Protein AF-A0ABD3GZM0-F1 (afdb_monomer)

Nearest PDB structures (foldseek):
  3no3-assembly1_A  TM=6.038E-01  e=3.166E+00  Parabacteroides distasonis ATCC 8503
  1qwj-assembly2_D  TM=5.322E-01  e=4.708E+00  Mus musculus
  7z4m-assembly1_A  TM=3.652E-01  e=4.708E+00  Plasmodium falciparum 3D7

Foldseek 3Di:
DDDDDPDPPPPPDDVVQAPCVVVLQVQLADPVSDAAEDEDELVQLDPPGPVVVVLVCQVPPDPRVVNLSRYAYEYQDPSNQVSCVVPHPHYGDDDDPPDRPNDDDPPPPVVVVPD

Radius of gyration: 16.39 Å; Cα contacts (8 Å, |Δi|>4): 125; chains: 1; bounding box: 31×32×58 Å

Solvent-accessible surface area (backbone atoms only — not comparable to full-atom values): 7191 Å² total; per-residue (Å²): 141,81,85,78,78,83,73,81,80,77,71,78,81,50,73,88,73,39,84,66,49,68,60,51,52,60,71,27,30,45,101,86,69,50,65,45,76,49,78,37,32,57,91,45,40,49,88,93,26,64,54,54,54,56,58,45,50,26,67,74,34,89,94,37,45,76,54,56,70,21,40,38,38,37,12,40,38,71,62,12,36,58,42,37,62,75,78,43,89,48,59,46,72,60,75,54,92,93,61,85,52,81,63,89,72,67,87,78,42,66,73,70,81,72,118

Structure (mmCIF, N/CA/C/O backbone):
data_AF-A0ABD3GZM0-F1
#
_entry.id   AF-A0ABD3GZM0-F1
#
loop_
_atom_site.group_PDB
_atom_site.id
_atom_site.type_symbol
_atom_site.label_atom_id
_atom_site.label_alt_id
_atom_site.label_comp_id
_atom_site.label_asym_id
_atom_site.label_entity_id
_atom_site.label_seq_id
_atom_site.pdbx_PDB_ins_code
_atom_site.Cartn_x
_atom_site.Cartn_y
_atom_site.Cartn_z
_atom_site.occupancy
_atom_site.B_iso_or_equiv
_atom_site.auth_seq_id
_atom_site.auth_comp_id
_atom_site.auth_asym_id
_atom_site.auth_atom_id
_atom_site.pdbx_PDB_model_num
ATOM 1 N N . MET A 1 1 ? 0.926 -15.222 46.080 1.00 37.31 1 MET A N 1
ATOM 2 C CA . MET A 1 1 ? 1.208 -14.204 45.044 1.00 37.31 1 MET A CA 1
ATOM 3 C C . MET A 1 1 ? 1.684 -14.949 43.807 1.00 37.31 1 MET A C 1
ATOM 5 O O . MET A 1 1 ? 2.851 -15.292 43.727 1.00 37.31 1 MET A O 1
ATOM 9 N N . GLY A 1 2 ? 0.748 -15.351 42.945 1.00 33.06 2 GLY A N 1
ATOM 10 C CA . GLY A 1 2 ? 1.031 -16.132 41.738 1.00 33.06 2 GLY A CA 1
ATOM 11 C C . GLY A 1 2 ? 1.050 -15.212 40.524 1.00 33.06 2 GLY A C 1
ATOM 12 O O . GLY A 1 2 ? 0.127 -14.423 40.334 1.00 33.06 2 GLY A O 1
ATOM 13 N N . THR A 1 3 ? 2.121 -15.283 39.746 1.00 37.47 3 THR A N 1
ATOM 14 C CA . THR A 1 3 ? 2.324 -14.552 38.497 1.00 37.47 3 THR A CA 1
ATOM 15 C C . THR A 1 3 ? 1.309 -15.012 37.448 1.00 37.47 3 THR A C 1
ATOM 17 O O . THR A 1 3 ? 1.294 -16.172 37.043 1.00 37.47 3 THR A O 1
ATOM 20 N N . LYS A 1 4 ? 0.438 -14.100 36.997 1.00 41.44 4 LYS A N 1
ATOM 21 C CA . LYS A 1 4 ? -0.337 -14.300 35.766 1.00 41.44 4 LYS A CA 1
ATOM 22 C C . LYS A 1 4 ? 0.632 -14.207 34.592 1.00 41.44 4 LYS A C 1
ATOM 24 O O . LYS A 1 4 ? 1.247 -13.165 34.383 1.00 41.44 4 LYS A O 1
ATOM 29 N N . ALA A 1 5 ? 0.759 -15.297 33.845 1.00 37.62 5 ALA A N 1
ATOM 30 C CA . ALA A 1 5 ? 1.382 -15.288 32.533 1.00 37.62 5 ALA A CA 1
ATOM 31 C C . ALA A 1 5 ? 0.630 -14.293 31.632 1.00 37.62 5 ALA A C 1
ATOM 33 O O . ALA A 1 5 ? -0.591 -14.387 31.490 1.00 37.62 5 ALA A O 1
ATOM 34 N N . MET A 1 6 ? 1.350 -13.339 31.040 1.00 39.16 6 MET A N 1
ATOM 35 C CA . MET A 1 6 ? 0.850 -12.565 29.908 1.00 39.16 6 MET A CA 1
ATOM 36 C C . MET A 1 6 ? 0.811 -13.503 28.703 1.00 39.16 6 MET A C 1
ATOM 38 O O . MET A 1 6 ? 1.800 -13.673 27.995 1.00 39.16 6 MET A O 1
ATOM 42 N N . ALA A 1 7 ? -0.320 -14.179 28.515 1.00 38.38 7 ALA A N 1
ATOM 43 C CA . ALA A 1 7 ? -0.606 -14.841 27.257 1.00 38.38 7 ALA A CA 1
ATOM 44 C C . ALA A 1 7 ? -0.689 -13.751 26.180 1.00 38.38 7 ALA A C 1
ATOM 46 O O . ALA A 1 7 ? -1.528 -12.854 26.254 1.00 38.38 7 ALA A O 1
ATOM 47 N N . SER A 1 8 ? 0.239 -13.806 25.229 1.00 41.91 8 SER A N 1
ATOM 48 C CA . SER A 1 8 ? 0.231 -13.003 24.011 1.00 41.91 8 SER A CA 1
ATOM 49 C C . SER A 1 8 ? -1.102 -13.218 23.288 1.00 41.91 8 SER A C 1
ATOM 51 O O . SER A 1 8 ? -1.331 -14.266 22.685 1.00 41.91 8 SER A O 1
ATOM 53 N N . ASN A 1 9 ? -2.009 -12.247 23.3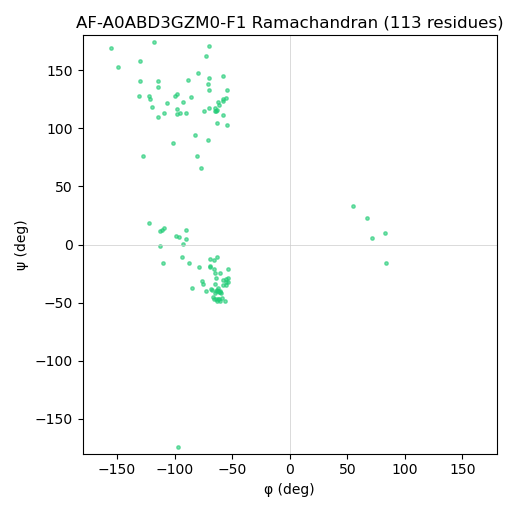94 1.00 44.16 9 ASN A N 1
ATOM 54 C CA . ASN A 1 9 ? -3.277 -12.232 22.675 1.00 44.16 9 ASN A CA 1
ATOM 55 C C . ASN A 1 9 ? -3.039 -11.813 21.215 1.00 44.16 9 ASN A C 1
ATOM 57 O O . ASN A 1 9 ? -3.524 -10.778 20.778 1.00 44.16 9 ASN A O 1
ATOM 61 N N . TYR A 1 10 ? -2.324 -12.625 20.438 1.00 46.00 10 TYR A N 1
ATOM 62 C CA . TYR A 1 10 ? -2.557 -12.657 18.993 1.00 46.00 10 TYR A CA 1
ATOM 63 C C . TYR A 1 10 ? -3.776 -13.550 18.763 1.00 46.00 10 TYR A C 1
ATOM 65 O O . TYR A 1 10 ? -3.665 -14.729 18.426 1.00 46.00 10 TYR A O 1
ATOM 73 N N . GLN A 1 11 ? -4.961 -13.003 19.043 1.00 55.88 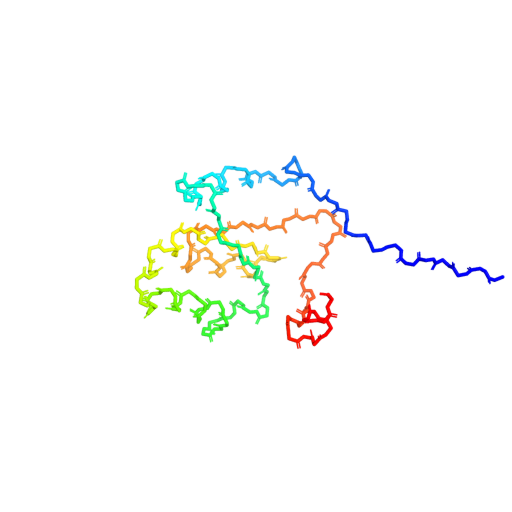11 GLN A N 1
ATOM 74 C CA . GLN A 1 11 ? -6.207 -13.618 18.597 1.00 55.88 11 GLN A CA 1
ATOM 75 C C . GLN A 1 11 ? -6.119 -13.707 17.069 1.00 55.88 11 GLN A C 1
ATOM 77 O O . GLN A 1 11 ? -5.856 -12.710 16.398 1.00 55.88 11 GLN A O 1
ATOM 82 N N . ARG A 1 12 ? -6.264 -14.913 16.511 1.00 55.03 12 ARG A N 1
ATOM 83 C CA . ARG A 1 12 ? -6.401 -15.078 15.063 1.00 55.03 12 ARG A CA 1
ATOM 84 C C . ARG A 1 12 ? -7.690 -14.380 14.652 1.00 55.03 12 ARG A C 1
ATOM 86 O O . ARG A 1 12 ? -8.757 -14.940 14.887 1.00 55.03 12 ARG A O 1
ATOM 93 N N . ALA A 1 13 ? -7.578 -13.210 14.032 1.00 57.38 13 ALA A N 1
ATOM 94 C CA . ALA A 1 13 ? -8.687 -12.652 13.279 1.00 57.38 13 ALA A CA 1
ATOM 95 C C . ALA A 1 13 ? -9.109 -13.695 12.237 1.00 57.38 13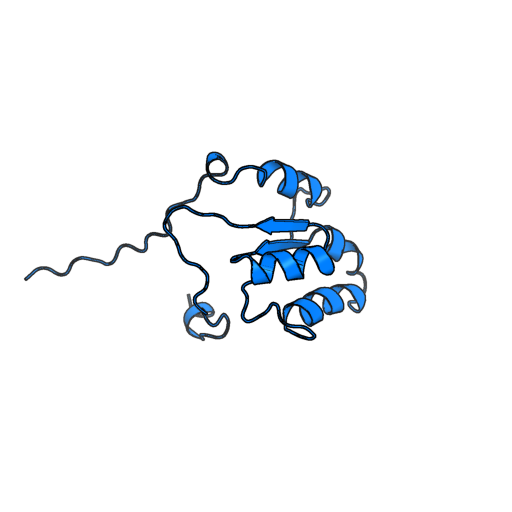 ALA A C 1
ATOM 97 O O . ALA A 1 13 ? -8.267 -14.228 11.499 1.00 57.38 13 ALA A O 1
ATOM 98 N N . ARG A 1 14 ? -10.391 -14.053 12.214 1.00 64.44 14 ARG A N 1
ATOM 99 C CA . ARG A 1 14 ? -10.926 -14.874 11.123 1.00 64.44 14 ARG A CA 1
ATOM 100 C C . ARG A 1 14 ? -11.184 -13.974 9.924 1.00 64.44 14 ARG A C 1
ATOM 102 O O . ARG A 1 14 ? -11.568 -12.827 10.085 1.00 64.44 14 ARG A O 1
ATOM 109 N N . LEU A 1 15 ? -11.025 -14.502 8.710 1.00 58.59 15 LEU A N 1
ATOM 110 C CA . LEU A 1 15 ? -11.386 -13.776 7.478 1.00 58.59 15 LEU A CA 1
ATOM 111 C C . LEU A 1 15 ? -12.842 -13.272 7.509 1.00 58.59 15 LEU A C 1
ATOM 113 O O . LEU A 1 15 ? -13.150 -12.236 6.938 1.00 58.59 15 LEU A O 1
ATOM 117 N N . GLU A 1 16 ? -13.710 -13.984 8.230 1.00 62.84 16 GLU A N 1
ATOM 118 C CA . GLU A 1 16 ? -15.110 -13.635 8.507 1.00 62.84 16 GLU A CA 1
ATOM 119 C C . GLU A 1 16 ? -15.270 -12.303 9.266 1.00 62.84 16 GLU A C 1
ATOM 121 O O . GLU A 1 16 ? -16.309 -11.659 9.160 1.00 62.84 16 GLU A O 1
ATOM 126 N N . GLU A 1 17 ? -14.245 -11.885 10.012 1.00 69.56 17 GLU A N 1
ATOM 127 C CA . GLU A 1 17 ? -14.201 -10.654 10.811 1.00 69.56 17 GLU A CA 1
ATOM 128 C C . GLU A 1 17 ? -13.587 -9.480 10.023 1.00 69.56 17 GLU A C 1
ATOM 130 O O . GLU A 1 17 ? -13.495 -8.376 10.547 1.00 69.56 17 GLU A O 1
ATOM 135 N N . LEU A 1 18 ? -13.186 -9.701 8.761 1.00 81.81 18 LEU A N 1
ATOM 136 C CA . LEU A 1 18 ? -12.552 -8.711 7.884 1.00 81.81 18 LEU A CA 1
ATOM 137 C C . LEU A 1 18 ? -13.306 -8.622 6.545 1.00 81.81 18 LEU A C 1
ATOM 139 O O . LEU A 1 18 ? -12.854 -9.167 5.528 1.00 81.81 18 LEU A O 1
ATOM 143 N N . PRO A 1 19 ? -14.481 -7.962 6.525 1.00 84.12 19 PRO A N 1
ATOM 144 C CA . PRO A 1 19 ? -15.318 -7.868 5.336 1.00 84.12 19 PRO A CA 1
ATOM 145 C C . PRO A 1 19 ? -14.545 -7.305 4.139 1.00 84.12 19 PRO A C 1
ATOM 147 O O . PRO A 1 19 ? -13.845 -6.305 4.246 1.00 84.12 19 PRO A O 1
ATOM 150 N N . GLY A 1 20 ? -14.668 -7.952 2.980 1.00 88.19 20 GLY A N 1
ATOM 151 C CA . GLY A 1 20 ? -14.023 -7.508 1.738 1.00 88.19 20 GLY A CA 1
ATOM 152 C C . GLY A 1 20 ? -12.561 -7.938 1.562 1.00 88.19 20 GLY A C 1
ATOM 153 O O . GLY A 1 20 ? -12.090 -7.964 0.424 1.00 88.19 20 GLY A O 1
ATOM 154 N N . LEU A 1 21 ? -11.868 -8.379 2.622 1.00 90.44 21 LEU A N 1
ATOM 155 C CA . LEU A 1 21 ? -10.465 -8.801 2.524 1.00 90.44 21 LEU A CA 1
ATOM 156 C C . LEU A 1 21 ? -10.278 -9.979 1.560 1.00 90.44 21 LEU A C 1
ATOM 158 O O . LEU A 1 21 ? -9.334 -9.995 0.778 1.00 90.44 21 LEU A O 1
ATOM 162 N N . GLU A 1 22 ? -11.188 -10.957 1.568 1.00 91.50 22 GLU A N 1
ATOM 163 C CA . GLU A 1 22 ? -11.102 -12.107 0.658 1.00 91.50 22 GLU A CA 1
ATOM 164 C C . GLU A 1 22 ? -11.165 -11.684 -0.820 1.00 91.50 22 GLU A C 1
ATOM 166 O O . GLU A 1 22 ? -10.426 -12.220 -1.647 1.00 91.50 22 GLU A O 1
ATOM 171 N N . GLY A 1 23 ? -12.031 -10.723 -1.154 1.00 93.31 23 GLY A N 1
ATOM 172 C CA . GLY A 1 23 ? -12.135 -10.180 -2.509 1.00 93.31 23 GLY A CA 1
ATOM 173 C C . GLY A 1 23 ? -10.841 -9.485 -2.920 1.00 93.31 23 GLY A C 1
ATOM 174 O O . GLY A 1 23 ? -10.255 -9.826 -3.945 1.00 93.31 23 GLY A O 1
ATOM 175 N N . MET A 1 24 ? -10.333 -8.612 -2.050 1.00 95.12 24 MET A N 1
ATOM 176 C CA . MET A 1 24 ? -9.102 -7.870 -2.305 1.00 95.12 24 MET A CA 1
ATOM 177 C C . MET A 1 24 ? -7.875 -8.781 -2.427 1.00 95.12 24 MET A C 1
ATOM 179 O O . MET A 1 24 ? -7.037 -8.576 -3.302 1.00 95.12 24 MET A O 1
ATOM 183 N N . LEU A 1 25 ? -7.782 -9.836 -1.610 1.00 95.19 25 LEU A N 1
ATOM 184 C CA . LEU A 1 25 ? -6.723 -10.843 -1.725 1.00 95.19 25 LEU A CA 1
ATOM 185 C C . LEU A 1 25 ? -6.782 -11.577 -3.068 1.00 95.19 25 LEU A C 1
ATOM 187 O O . LEU A 1 25 ? -5.736 -11.826 -3.662 1.00 95.19 25 LEU A O 1
ATOM 191 N N . LYS A 1 26 ? -7.980 -11.910 -3.566 1.00 96.00 26 LYS A N 1
ATOM 192 C CA . LYS A 1 26 ? -8.140 -12.537 -4.889 1.00 96.00 26 LYS A CA 1
ATOM 193 C C . LYS A 1 26 ? -7.691 -11.596 -6.003 1.00 96.00 26 LYS A C 1
ATOM 195 O O . LYS A 1 26 ? -6.931 -12.029 -6.864 1.00 96.00 26 LYS A O 1
ATOM 200 N N . GLU A 1 27 ? -8.117 -10.337 -5.959 1.00 96.50 27 GLU A N 1
ATOM 201 C CA . GLU A 1 27 ? -7.770 -9.311 -6.953 1.00 96.50 27 GLU A CA 1
ATOM 202 C C . GLU A 1 27 ? -6.270 -8.994 -6.967 1.00 96.50 27 GLU A C 1
ATOM 204 O O . GLU A 1 27 ? -5.671 -8.886 -8.033 1.00 96.50 27 GLU A O 1
ATOM 209 N N . THR A 1 28 ? -5.645 -8.933 -5.790 1.00 97.44 28 THR A N 1
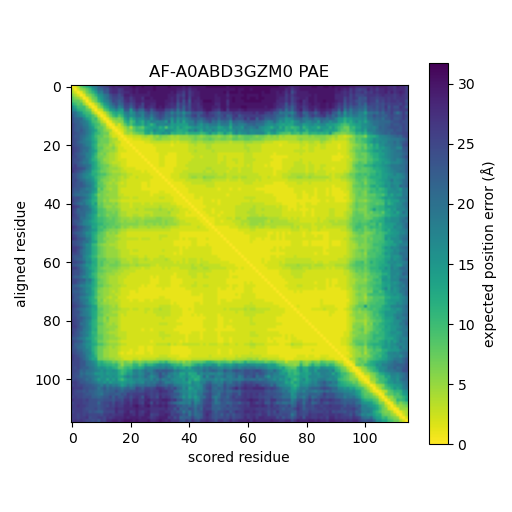ATOM 210 C CA . THR A 1 28 ? -4.218 -8.606 -5.652 1.00 97.44 28 THR A CA 1
ATOM 211 C C . THR A 1 28 ? -3.309 -9.806 -5.963 1.00 97.44 28 THR A C 1
ATOM 213 O O . THR A 1 28 ? -2.118 -9.646 -6.225 1.00 97.44 28 THR A O 1
ATOM 216 N N . SER A 1 29 ? -3.828 -11.037 -5.932 1.00 97.50 29 SER A N 1
ATOM 217 C CA . SER A 1 29 ? -2.994 -12.240 -6.035 1.00 97.50 29 SER A CA 1
ATOM 218 C C . SER A 1 29 ? -2.370 -12.472 -7.415 1.00 97.50 29 SER A C 1
ATOM 220 O O . SER A 1 29 ? -2.972 -12.251 -8.463 1.00 97.50 29 SER A O 1
ATOM 222 N N . MET A 1 30 ? -1.140 -12.985 -7.409 1.00 97.62 30 MET A N 1
ATOM 223 C CA . MET A 1 30 ? -0.468 -13.523 -8.593 1.00 97.62 30 MET A CA 1
ATOM 224 C C . MET A 1 30 ? -1.114 -14.845 -9.043 1.00 97.62 30 MET A C 1
ATOM 226 O O . MET A 1 30 ? -1.872 -15.477 -8.306 1.00 97.62 30 MET A O 1
ATOM 230 N N . ALA A 1 31 ? -0.726 -15.352 -10.218 1.00 96.06 31 ALA A N 1
ATOM 231 C CA . ALA A 1 31 ? -1.223 -16.630 -10.748 1.00 96.06 31 ALA A CA 1
ATOM 232 C C . ALA A 1 31 ? -1.014 -17.831 -9.796 1.00 96.06 31 ALA A C 1
ATOM 234 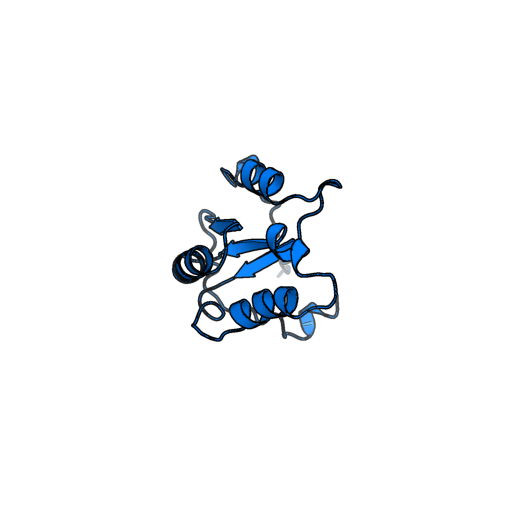O O . ALA A 1 31 ? -1.807 -18.771 -9.789 1.00 96.06 31 ALA A O 1
ATOM 235 N N . ASN A 1 32 ? 0.033 -17.796 -8.968 1.00 96.19 32 ASN A N 1
ATOM 236 C CA . ASN A 1 32 ? 0.326 -18.811 -7.951 1.00 96.19 32 ASN A CA 1
ATOM 237 C C . ASN A 1 32 ? -0.321 -18.526 -6.579 1.00 96.19 32 ASN A C 1
ATOM 239 O O . ASN A 1 32 ? 0.014 -19.205 -5.611 1.00 96.19 32 ASN A O 1
ATOM 243 N N . LYS A 1 33 ? -1.257 -17.570 -6.500 1.00 95.69 33 LYS A N 1
ATOM 244 C CA . LYS A 1 33 ? -1.967 -17.138 -5.283 1.00 95.69 33 LYS A CA 1
ATOM 245 C C . LYS A 1 33 ? -1.089 -16.442 -4.236 1.00 95.69 33 LYS A C 1
ATOM 247 O O . LYS A 1 33 ? -1.453 -16.400 -3.063 1.00 95.69 33 LYS A O 1
ATOM 252 N N . THR A 1 34 ? 0.047 -15.886 -4.649 1.00 95.62 34 THR A N 1
ATOM 253 C CA . THR A 1 34 ? 0.920 -15.089 -3.777 1.00 95.62 34 THR A CA 1
ATOM 254 C C . THR A 1 34 ? 0.502 -13.619 -3.783 1.00 95.62 34 THR A C 1
ATOM 256 O O . THR A 1 34 ? 0.148 -13.080 -4.829 1.00 95.62 34 THR A O 1
ATOM 259 N N . VAL A 1 35 ? 0.576 -12.972 -2.618 1.00 96.75 35 VAL A N 1
ATOM 260 C CA . VAL A 1 35 ? 0.346 -11.533 -2.409 1.00 96.75 35 VAL A CA 1
ATOM 261 C C . VAL A 1 35 ? 1.523 -10.982 -1.603 1.00 96.75 35 VAL A C 1
ATOM 263 O O . VAL A 1 35 ? 2.006 -11.653 -0.690 1.00 96.75 35 VAL A O 1
ATOM 266 N N . ILE A 1 36 ? 1.984 -9.774 -1.925 1.00 97.56 36 ILE A N 1
ATOM 267 C CA . ILE A 1 36 ? 2.947 -9.026 -1.110 1.00 97.56 36 ILE A CA 1
ATOM 268 C C . ILE A 1 36 ? 2.134 -8.128 -0.184 1.00 97.56 36 ILE A C 1
ATOM 270 O O . ILE A 1 36 ? 1.329 -7.340 -0.660 1.00 97.56 36 ILE A O 1
ATOM 274 N N . VAL A 1 37 ? 2.313 -8.242 1.128 1.00 96.25 37 VAL A N 1
ATOM 275 C CA . VAL A 1 37 ? 1.544 -7.449 2.098 1.00 96.25 37 VAL A CA 1
ATOM 276 C C . VAL A 1 37 ? 2.477 -6.502 2.836 1.00 96.25 37 VAL A C 1
ATOM 278 O O . VAL A 1 37 ? 3.544 -6.915 3.288 1.00 96.25 37 VAL A O 1
ATOM 281 N N . THR A 1 38 ? 2.059 -5.250 2.988 1.00 95.56 38 THR A N 1
ATOM 282 C CA . THR A 1 38 ? 2.692 -4.279 3.887 1.00 95.56 38 THR A CA 1
ATOM 283 C C . THR A 1 38 ? 1.636 -3.619 4.769 1.00 95.56 38 THR A C 1
ATOM 285 O O . THR A 1 38 ? 0.454 -3.628 4.429 1.00 95.56 38 THR A O 1
ATOM 288 N N . ALA A 1 39 ? 2.049 -3.071 5.908 1.00 93.12 39 ALA A N 1
ATOM 289 C CA . ALA A 1 39 ? 1.175 -2.345 6.821 1.00 93.12 39 ALA A CA 1
ATOM 290 C C . ALA A 1 39 ? 1.581 -0.869 6.879 1.00 93.12 39 ALA A C 1
ATOM 292 O O . ALA A 1 39 ? 2.770 -0.555 6.886 1.00 93.12 39 ALA A O 1
ATOM 293 N N . LEU A 1 40 ? 0.595 0.025 6.941 1.00 94.38 40 LEU A N 1
ATOM 294 C CA . LEU A 1 40 ? 0.791 1.472 6.939 1.00 94.38 40 LEU A CA 1
ATOM 295 C C . LEU A 1 40 ? -0.006 2.118 8.076 1.00 94.38 40 LEU A C 1
ATOM 297 O O . LEU A 1 40 ? -1.211 1.904 8.177 1.00 94.38 40 LEU A O 1
ATOM 301 N N . ASN A 1 41 ? 0.651 2.928 8.902 1.00 90.75 41 ASN A N 1
ATOM 302 C CA . ASN A 1 41 ? 0.004 3.822 9.867 1.00 90.75 41 ASN A CA 1
ATOM 303 C C . ASN A 1 41 ? 0.342 5.288 9.543 1.00 90.75 41 ASN A C 1
ATOM 305 O O . ASN A 1 41 ? 1.166 5.566 8.669 1.00 90.75 41 ASN A O 1
ATOM 309 N N . ALA A 1 42 ? -0.276 6.223 10.261 1.00 90.50 42 ALA A N 1
ATOM 310 C CA . ALA A 1 42 ? -0.148 7.659 10.046 1.00 90.50 42 ALA A CA 1
ATOM 311 C C . ALA A 1 42 ? 1.305 8.161 10.088 1.00 90.50 42 ALA A C 1
ATOM 313 O O . ALA A 1 42 ? 1.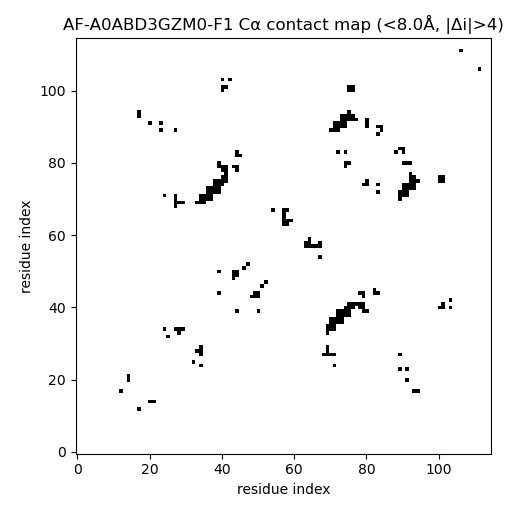655 9.068 9.336 1.00 90.50 42 ALA A O 1
ATOM 314 N N . ALA A 1 43 ? 2.157 7.569 10.933 1.00 88.62 43 ALA A N 1
ATOM 315 C CA . ALA A 1 43 ? 3.554 7.982 11.088 1.00 88.62 43 ALA A CA 1
ATOM 316 C C . ALA A 1 43 ? 4.383 7.769 9.808 1.00 88.62 43 ALA A C 1
ATOM 318 O O . ALA A 1 43 ? 5.323 8.517 9.548 1.00 88.62 43 ALA A O 1
ATOM 319 N N . TRP A 1 44 ? 4.016 6.775 8.996 1.00 91.06 44 TRP A N 1
ATOM 320 C CA . TRP A 1 44 ? 4.704 6.421 7.750 1.00 91.06 44 TRP A CA 1
ATOM 321 C C . TRP A 1 44 ? 3.897 6.772 6.496 1.00 91.06 44 TRP A C 1
ATOM 323 O O . TRP A 1 44 ? 4.210 6.266 5.424 1.00 91.06 44 TRP A O 1
ATOM 333 N N . ALA A 1 45 ? 2.849 7.587 6.639 1.00 94.19 45 ALA A N 1
ATOM 334 C CA . ALA A 1 45 ? 1.925 7.966 5.570 1.00 94.19 45 ALA A CA 1
ATOM 335 C C . ALA A 1 45 ? 2.022 9.452 5.182 1.00 94.19 45 ALA A C 1
ATOM 337 O O . ALA A 1 45 ? 1.154 9.962 4.476 1.00 94.19 45 ALA A O 1
ATOM 338 N N . THR A 1 46 ? 3.046 10.169 5.652 1.00 93.81 46 THR A N 1
ATOM 339 C CA . THR A 1 46 ? 3.319 11.532 5.180 1.00 93.81 46 THR A CA 1
ATOM 340 C C . THR A 1 46 ? 3.882 11.503 3.761 1.00 93.81 46 THR A C 1
ATOM 342 O O . THR A 1 46 ? 4.385 10.471 3.314 1.00 93.81 46 THR A O 1
ATOM 345 N N . ASP A 1 47 ? 3.841 12.633 3.062 1.00 92.56 47 ASP A N 1
ATOM 346 C CA . ASP A 1 47 ? 4.533 12.766 1.778 1.00 92.56 47 ASP A CA 1
ATOM 347 C C . ASP A 1 47 ? 6.042 12.493 1.932 1.00 92.56 47 ASP A C 1
ATOM 349 O O . ASP A 1 47 ? 6.635 12.807 2.971 1.00 92.56 47 ASP A O 1
ATOM 353 N N . ASP A 1 48 ? 6.635 11.889 0.900 1.00 92.12 48 ASP A N 1
ATOM 354 C CA . ASP A 1 48 ? 8.049 11.504 0.804 1.00 92.12 48 ASP A CA 1
ATOM 355 C C . ASP A 1 48 ? 8.525 10.607 1.963 1.00 92.12 48 ASP A C 1
ATOM 357 O O . ASP A 1 48 ? 9.674 10.665 2.412 1.00 92.12 48 ASP A O 1
ATOM 361 N N . SER A 1 49 ? 7.625 9.766 2.476 1.00 91.88 49 SER A N 1
ATOM 362 C CA . SER A 1 49 ? 7.909 8.859 3.591 1.00 91.88 49 SER A CA 1
ATOM 363 C C . SER A 1 49 ? 8.261 7.441 3.130 1.00 91.88 49 SER A C 1
ATOM 365 O O . SER A 1 49 ? 8.412 7.147 1.943 1.00 91.88 49 SER A O 1
ATOM 367 N N . VAL A 1 50 ? 8.415 6.523 4.092 1.00 93.44 50 VAL A N 1
ATOM 368 C CA . VAL A 1 50 ? 8.819 5.129 3.839 1.00 93.44 50 VAL A CA 1
ATOM 369 C C . VAL A 1 50 ? 7.894 4.430 2.842 1.00 93.44 50 VAL A C 1
ATOM 371 O O . VAL A 1 50 ? 8.373 3.596 2.076 1.00 93.44 50 VAL A O 1
ATOM 374 N N . ILE A 1 51 ? 6.598 4.762 2.812 1.00 96.19 51 ILE A N 1
ATOM 375 C CA . ILE A 1 51 ? 5.682 4.142 1.851 1.00 96.19 51 ILE A CA 1
ATOM 376 C C . ILE A 1 51 ? 5.992 4.548 0.409 1.00 96.19 51 ILE A C 1
ATOM 378 O O . ILE A 1 51 ? 5.968 3.696 -0.476 1.00 96.19 51 ILE A O 1
ATOM 382 N N . ASP A 1 52 ? 6.360 5.806 0.174 1.00 96.62 52 ASP A N 1
ATOM 383 C CA . ASP A 1 52 ? 6.689 6.298 -1.163 1.00 96.62 52 ASP A CA 1
ATOM 384 C C . ASP A 1 52 ? 7.972 5.632 -1.669 1.00 96.62 52 ASP A C 1
ATOM 386 O O . ASP A 1 52 ? 7.990 5.082 -2.771 1.00 96.62 52 ASP A O 1
ATOM 390 N N . LEU A 1 53 ? 8.995 5.552 -0.809 1.00 96.94 53 LEU A N 1
ATOM 391 C CA . LEU A 1 53 ? 10.238 4.829 -1.098 1.00 96.94 53 LEU A CA 1
ATOM 392 C C . LEU A 1 53 ? 9.996 3.336 -1.353 1.00 96.94 53 LEU A C 1
ATOM 394 O O . LEU A 1 53 ? 10.594 2.747 -2.254 1.00 96.94 53 LEU A O 1
ATOM 398 N N . PHE A 1 54 ? 9.112 2.707 -0.575 1.00 97.06 54 PHE A N 1
ATOM 399 C CA . PHE A 1 54 ? 8.745 1.309 -0.772 1.00 97.06 54 PHE A CA 1
ATOM 400 C C . PHE A 1 54 ? 8.125 1.093 -2.157 1.00 97.06 54 PHE A C 1
ATOM 402 O O . PHE A 1 54 ? 8.568 0.202 -2.880 1.00 97.06 54 PHE A O 1
ATOM 409 N N . LEU A 1 55 ? 7.158 1.919 -2.567 1.00 97.81 55 LEU A N 1
ATOM 410 C CA . LEU A 1 55 ? 6.518 1.799 -3.882 1.00 97.81 55 LEU A CA 1
ATOM 411 C C . LEU A 1 55 ? 7.477 2.151 -5.030 1.00 97.81 55 LEU A C 1
ATOM 413 O O . LEU A 1 55 ? 7.460 1.487 -6.068 1.00 97.81 55 LEU A O 1
ATOM 417 N N . GLU A 1 56 ? 8.328 3.162 -4.853 1.00 97.62 56 GLU A N 1
ATOM 418 C CA . GLU A 1 56 ? 9.364 3.542 -5.818 1.00 97.62 56 GLU A CA 1
ATOM 419 C C . GLU A 1 56 ? 10.390 2.421 -6.026 1.00 97.62 56 GLU A C 1
ATOM 421 O O . GLU A 1 56 ? 10.767 2.141 -7.163 1.00 97.62 56 GLU A O 1
ATOM 426 N N . SER A 1 57 ? 10.747 1.681 -4.971 1.00 97.56 57 SER A N 1
ATOM 427 C CA . SER A 1 57 ? 11.690 0.559 -5.074 1.00 97.56 57 SER A CA 1
ATOM 428 C C . SER A 1 57 ? 11.246 -0.535 -6.055 1.00 97.56 57 SER A C 1
ATOM 430 O O . SER A 1 57 ? 12.091 -1.158 -6.697 1.00 97.56 57 SER A O 1
ATOM 432 N N . PHE A 1 58 ? 9.935 -0.750 -6.237 1.00 98.00 58 PHE A N 1
ATOM 433 C CA . PHE A 1 58 ? 9.431 -1.669 -7.263 1.00 98.00 58 PHE A CA 1
ATOM 434 C C . PHE A 1 58 ? 9.584 -1.091 -8.666 1.00 98.00 58 PHE A C 1
ATOM 436 O O . PHE A 1 58 ? 9.918 -1.831 -9.588 1.00 98.00 58 PHE A O 1
ATOM 443 N N . LYS A 1 59 ? 9.328 0.211 -8.834 1.00 97.44 59 LYS A N 1
ATOM 444 C CA . LYS A 1 59 ? 9.412 0.898 -10.131 1.00 97.44 59 LYS A CA 1
ATOM 445 C C . LYS A 1 59 ? 10.848 0.915 -10.655 1.00 97.44 59 LYS A C 1
ATOM 447 O O . LYS A 1 59 ? 11.055 0.644 -11.833 1.00 97.44 59 LYS A O 1
ATOM 452 N N . GLU A 1 60 ? 11.806 1.172 -9.768 1.00 97.62 60 GLU A N 1
ATOM 453 C CA . GLU A 1 60 ? 13.236 1.253 -10.091 1.00 97.62 60 GLU A CA 1
ATOM 454 C C . GLU A 1 60 ? 13.954 -0.106 -10.033 1.00 97.62 60 GLU A C 1
ATOM 456 O O . GLU A 1 60 ? 15.068 -0.259 -10.536 1.00 97.62 60 GLU A O 1
ATOM 461 N N . GLY A 1 61 ? 13.341 -1.115 -9.412 1.00 97.00 61 GLY A N 1
ATOM 462 C CA . GLY A 1 61 ? 13.936 -2.437 -9.265 1.00 97.00 61 GLY A CA 1
ATOM 463 C C . GLY A 1 61 ? 14.009 -3.217 -10.583 1.00 97.00 61 GLY A C 1
ATOM 464 O O . GLY A 1 61 ? 13.050 -3.274 -11.357 1.00 97.00 61 GLY A O 1
ATOM 465 N N . ASP A 1 62 ? 15.135 -3.900 -10.807 1.00 98.00 62 ASP A N 1
ATOM 466 C CA . ASP A 1 62 ? 15.368 -4.680 -12.026 1.00 98.00 62 ASP A CA 1
ATOM 467 C C . ASP A 1 62 ? 14.393 -5.864 -12.138 1.00 98.00 62 ASP A C 1
ATOM 469 O O . ASP A 1 62 ? 14.378 -6.780 -11.314 1.00 98.00 62 ASP A O 1
ATOM 473 N N . GLY A 1 63 ? 13.538 -5.823 -13.160 1.00 97.69 63 GLY A N 1
ATOM 474 C CA . GLY A 1 63 ? 12.583 -6.883 -13.467 1.00 97.69 63 GLY A CA 1
ATOM 475 C C . GLY A 1 63 ? 11.403 -7.022 -12.499 1.00 97.69 63 GLY A C 1
ATOM 476 O O . GLY A 1 63 ? 10.615 -7.947 -12.683 1.00 97.69 63 GLY A O 1
ATOM 477 N N . ILE A 1 64 ? 11.223 -6.134 -11.510 1.00 97.94 64 ILE A N 1
ATOM 478 C CA . ILE A 1 64 ? 10.200 -6.304 -10.453 1.00 97.94 64 ILE A CA 1
ATOM 479 C C . ILE A 1 64 ? 9.052 -5.290 -10.468 1.00 97.94 64 ILE A C 1
ATOM 481 O O . ILE A 1 64 ? 8.117 -5.447 -9.687 1.00 97.94 64 ILE A O 1
ATOM 485 N N . ALA A 1 65 ? 9.039 -4.319 -11.384 1.00 98.06 65 ALA A N 1
ATOM 486 C CA . ALA A 1 65 ? 7.960 -3.324 -11.468 1.00 98.06 65 ALA A CA 1
ATOM 487 C C . ALA A 1 65 ? 6.553 -3.943 -11.560 1.00 98.06 65 ALA A C 1
ATOM 489 O O . ALA A 1 65 ? 5.591 -3.414 -11.007 1.00 98.06 65 ALA A O 1
ATOM 490 N N . HIS A 1 66 ? 6.431 -5.111 -12.195 1.00 96.75 66 HIS A N 1
ATOM 491 C CA . HIS A 1 66 ? 5.171 -5.847 -12.302 1.00 96.75 66 HIS A CA 1
ATOM 492 C C . HIS A 1 66 ? 4.624 -6.344 -10.950 1.00 96.75 66 HIS A C 1
ATOM 494 O O . HIS A 1 66 ? 3.415 -6.531 -10.821 1.00 96.75 66 HIS A O 1
ATOM 500 N N . LEU A 1 67 ? 5.484 -6.540 -9.942 1.00 97.94 67 LEU A N 1
ATOM 501 C CA . LEU A 1 67 ? 5.080 -6.980 -8.605 1.00 97.94 67 LEU A CA 1
ATOM 502 C C . LEU A 1 67 ? 4.302 -5.906 -7.844 1.00 97.94 67 LEU A C 1
ATOM 504 O O . LEU A 1 67 ? 3.563 -6.250 -6.927 1.00 97.94 67 LEU A O 1
ATOM 508 N N . LEU A 1 68 ? 4.406 -4.634 -8.247 1.00 97.69 68 LEU A N 1
ATOM 509 C CA . LEU A 1 68 ? 3.665 -3.535 -7.628 1.00 97.69 68 LEU A CA 1
ATOM 510 C C . LEU A 1 68 ? 2.146 -3.765 -7.692 1.00 97.69 68 LEU A C 1
ATOM 512 O O . LEU A 1 68 ? 1.436 -3.487 -6.731 1.00 97.69 68 LEU A O 1
ATOM 516 N N . ASN A 1 69 ? 1.652 -4.383 -8.771 1.00 97.31 69 ASN A N 1
ATOM 517 C CA . ASN A 1 69 ? 0.240 -4.760 -8.918 1.00 97.31 69 ASN A CA 1
ATOM 518 C C . ASN A 1 69 ? -0.208 -5.837 -7.916 1.00 97.31 69 ASN A C 1
ATOM 520 O O . ASN A 1 69 ? -1.398 -6.078 -7.76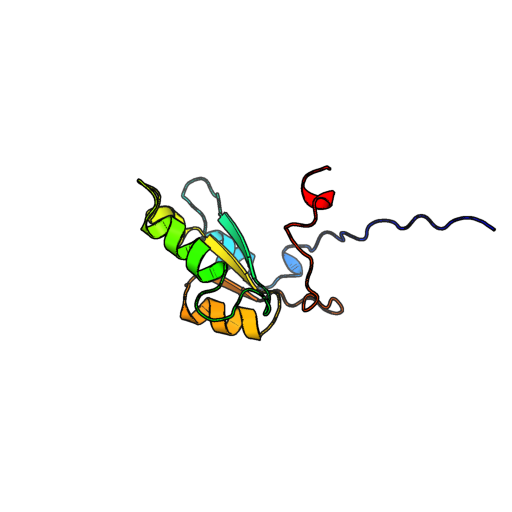4 1.00 97.31 69 ASN A O 1
ATOM 524 N N . HIS A 1 70 ? 0.734 -6.492 -7.241 1.00 98.19 70 HIS A N 1
ATOM 525 C CA . HIS A 1 70 ? 0.488 -7.576 -6.296 1.00 98.19 70 HIS A CA 1
ATOM 526 C C . HIS A 1 70 ? 0.801 -7.186 -4.847 1.00 98.19 70 HIS A C 1
ATOM 528 O O . HIS A 1 70 ? 0.864 -8.051 -3.969 1.00 98.19 70 HIS A O 1
ATOM 534 N N . VAL A 1 71 ? 0.997 -5.888 -4.599 1.00 98.44 71 VAL A N 1
ATOM 535 C CA . VAL A 1 71 ? 1.130 -5.315 -3.260 1.00 98.44 71 VAL A CA 1
ATOM 536 C C . VAL A 1 71 ? -0.256 -5.003 -2.711 1.00 98.44 71 VAL A C 1
ATOM 538 O O . VAL A 1 71 ? -1.010 -4.279 -3.349 1.00 98.44 71 VAL A O 1
ATOM 541 N N . LEU A 1 72 ? -0.562 -5.502 -1.517 1.00 98.19 72 LEU A N 1
ATOM 542 C CA . LEU A 1 72 ? -1.691 -5.106 -0.682 1.00 98.19 72 LEU A CA 1
ATOM 543 C C . LEU A 1 72 ? -1.165 -4.271 0.488 1.00 98.19 72 LEU A C 1
ATOM 545 O O . LEU A 1 72 ? -0.354 -4.754 1.281 1.00 98.19 72 LEU A O 1
ATOM 549 N N . ILE A 1 73 ? -1.644 -3.037 0.618 1.00 97.81 73 ILE A N 1
ATOM 550 C CA . ILE A 1 73 ? -1.326 -2.179 1.760 1.00 97.81 73 ILE A CA 1
ATOM 551 C C . ILE A 1 73 ? -2.476 -2.274 2.765 1.00 97.81 73 ILE A C 1
ATOM 553 O O . ILE A 1 73 ? -3.607 -1.889 2.475 1.00 97.81 73 ILE A O 1
ATOM 557 N N . VAL A 1 74 ? -2.183 -2.784 3.957 1.00 95.50 74 VAL A N 1
ATOM 558 C CA . VAL A 1 74 ? -3.111 -2.822 5.090 1.00 95.50 74 VAL A CA 1
ATOM 559 C C . VAL A 1 74 ? -2.935 -1.545 5.902 1.00 95.50 74 VAL A C 1
ATOM 561 O O . VAL A 1 74 ? -1.886 -1.320 6.501 1.00 95.50 74 VAL A O 1
ATOM 564 N N . THR A 1 75 ? -3.947 -0.690 5.919 1.00 94.25 75 THR A N 1
ATOM 565 C CA . THR A 1 75 ? -3.881 0.622 6.566 1.00 94.25 75 THR A CA 1
ATOM 566 C C . THR A 1 75 ? -4.506 0.551 7.951 1.00 94.25 75 THR A C 1
ATOM 568 O O . THR A 1 75 ? -5.616 0.045 8.098 1.00 94.25 75 THR A O 1
ATOM 571 N N . LEU A 1 76 ? -3.782 1.043 8.950 1.00 89.62 76 LEU A N 1
ATOM 572 C CA . LEU A 1 76 ? -4.076 0.877 10.375 1.00 89.62 76 LEU A CA 1
ATOM 573 C C . LEU A 1 76 ? -4.901 2.026 10.973 1.00 89.62 76 LEU A C 1
ATOM 575 O O . LEU A 1 76 ? -5.380 1.922 12.100 1.00 89.62 76 LEU A O 1
ATOM 579 N N . ASP A 1 77 ? -5.052 3.115 10.223 1.00 89.12 77 ASP A N 1
ATOM 580 C CA . ASP A 1 77 ? -5.835 4.288 10.587 1.00 89.12 77 ASP A CA 1
ATOM 581 C C . ASP A 1 77 ? -6.298 5.051 9.335 1.00 89.12 77 ASP A C 1
ATOM 583 O O . ASP A 1 77 ? -5.828 4.812 8.216 1.00 89.12 77 ASP A O 1
ATOM 587 N N . GLN A 1 78 ? -7.207 6.006 9.535 1.00 91.81 78 GLN A N 1
ATOM 588 C CA . GLN A 1 78 ? -7.819 6.772 8.452 1.00 91.81 78 GLN A CA 1
ATOM 589 C C . GLN A 1 78 ? -6.819 7.654 7.691 1.00 91.81 78 GLN A C 1
ATOM 591 O O . GLN A 1 78 ? -6.969 7.838 6.484 1.00 91.81 78 GLN A O 1
ATOM 596 N N . THR A 1 79 ? -5.805 8.203 8.366 1.00 93.56 79 THR A N 1
ATOM 597 C CA . THR A 1 79 ? -4.784 9.041 7.720 1.00 93.56 79 THR A CA 1
ATOM 598 C C . THR A 1 79 ? -3.961 8.195 6.755 1.00 93.56 79 THR A C 1
ATOM 600 O O . THR A 1 79 ? -3.806 8.562 5.590 1.00 93.56 79 THR A O 1
ATOM 603 N N . ALA A 1 80 ? -3.518 7.019 7.206 1.00 94.81 80 ALA A N 1
ATOM 604 C CA . ALA A 1 80 ? -2.851 6.035 6.363 1.00 94.81 80 ALA A CA 1
ATOM 605 C C . ALA A 1 80 ? -3.733 5.559 5.206 1.00 94.81 80 ALA A C 1
ATOM 607 O O . ALA A 1 80 ? -3.248 5.422 4.083 1.00 94.81 80 ALA A O 1
ATOM 608 N N . HIS A 1 81 ? -5.025 5.325 5.458 1.00 95.81 81 HIS A N 1
ATOM 609 C CA . HIS A 1 81 ? -5.955 4.898 4.418 1.00 95.81 81 HIS A CA 1
ATOM 610 C C . HIS A 1 81 ? -6.111 5.942 3.313 1.00 95.81 81 HIS A C 1
ATOM 612 O O . HIS A 1 81 ? -5.972 5.609 2.137 1.00 95.81 81 HIS A O 1
ATOM 618 N N . ASN A 1 82 ? -6.310 7.206 3.693 1.00 96.69 82 ASN A N 1
ATOM 619 C CA . ASN A 1 82 ? -6.426 8.317 2.753 1.00 96.69 82 ASN A CA 1
ATOM 620 C C . ASN A 1 82 ? -5.168 8.450 1.890 1.00 96.69 82 ASN A C 1
ATOM 622 O O . ASN A 1 82 ? -5.277 8.532 0.672 1.00 96.69 82 ASN A O 1
ATOM 626 N N . ARG A 1 83 ? -3.977 8.383 2.502 1.00 97.25 83 ARG A N 1
ATOM 627 C CA . ARG A 1 83 ? -2.721 8.407 1.743 1.00 97.25 83 ARG A CA 1
ATOM 628 C C . ARG A 1 83 ? -2.619 7.226 0.783 1.00 97.25 83 ARG A C 1
ATOM 630 O O . ARG A 1 83 ? -2.256 7.401 -0.373 1.00 97.25 83 ARG A O 1
ATOM 637 N N . CYS A 1 84 ? -2.921 6.021 1.259 1.00 97.94 84 CYS A N 1
ATOM 638 C CA . CYS A 1 84 ? -2.788 4.806 0.466 1.00 97.94 84 CYS A CA 1
ATOM 639 C C . CYS A 1 84 ? -3.584 4.889 -0.838 1.00 97.94 84 CYS A C 1
ATOM 641 O O . CYS A 1 84 ? -3.026 4.625 -1.900 1.00 97.94 84 CYS A O 1
ATOM 643 N N . VAL A 1 85 ? -4.858 5.292 -0.770 1.00 97.38 85 VAL A N 1
ATOM 644 C CA . VAL A 1 85 ? -5.740 5.328 -1.949 1.00 97.38 85 VAL A CA 1
ATOM 645 C C . VAL A 1 85 ? -5.351 6.407 -2.965 1.00 97.38 85 VAL A C 1
ATOM 647 O O . VAL A 1 85 ? -5.751 6.322 -4.124 1.00 97.38 85 VAL A O 1
ATOM 650 N N . GLU A 1 86 ? -4.564 7.408 -2.560 1.00 97.31 86 GLU A N 1
ATOM 651 C CA . GLU A 1 86 ? -3.997 8.411 -3.469 1.00 97.31 86 GLU A CA 1
ATOM 652 C C . GLU A 1 86 ? -2.828 7.855 -4.292 1.00 97.31 86 GLU A C 1
ATOM 654 O O . GLU A 1 86 ? -2.647 8.246 -5.446 1.00 97.31 86 GLU A O 1
ATOM 659 N N . ILE A 1 87 ? -2.035 6.947 -3.712 1.00 97.00 87 ILE A N 1
ATOM 660 C CA . ILE A 1 87 ? -0.763 6.491 -4.294 1.00 97.00 87 ILE A CA 1
ATOM 661 C C . ILE A 1 87 ? -0.786 5.045 -4.801 1.00 97.00 87 ILE A C 1
ATOM 663 O O . ILE A 1 87 ? 0.108 4.652 -5.554 1.00 97.00 87 ILE A O 1
ATOM 667 N N . HIS A 1 88 ? -1.774 4.242 -4.399 1.00 97.62 88 HIS A N 1
ATOM 668 C CA . HIS A 1 88 ? -1.842 2.811 -4.694 1.00 97.62 88 HIS A CA 1
ATOM 669 C C . HIS A 1 88 ? -3.282 2.296 -4.825 1.00 97.62 88 HIS A C 1
ATOM 671 O O . HIS A 1 88 ? -4.213 2.832 -4.232 1.00 97.62 88 HIS A O 1
ATOM 677 N N . HIS A 1 89 ? -3.477 1.224 -5.601 1.00 96.19 89 HIS A N 1
ATOM 678 C CA . HIS A 1 89 ? -4.816 0.698 -5.902 1.00 96.19 89 HIS A CA 1
ATOM 679 C C . HIS A 1 89 ? -5.364 -0.264 -4.834 1.00 96.19 89 HIS A C 1
ATOM 681 O O . HIS A 1 89 ? -6.559 -0.257 -4.548 1.00 96.19 89 HIS A O 1
ATOM 687 N N . HIS A 1 90 ? -4.508 -1.099 -4.240 1.00 97.81 90 HIS A N 1
ATOM 688 C CA . HIS A 1 90 ? -4.929 -2.152 -3.312 1.00 97.81 90 HIS A CA 1
ATOM 689 C C . HIS A 1 90 ? -4.681 -1.727 -1.861 1.00 97.81 90 HIS A C 1
ATOM 691 O O . HIS A 1 90 ? -3.625 -2.005 -1.283 1.00 97.81 90 HIS A O 1
ATOM 697 N N . CYS A 1 91 ? -5.669 -1.044 -1.286 1.00 97.62 91 CYS A N 1
ATOM 698 C CA . CYS A 1 91 ? -5.645 -0.513 0.075 1.00 97.62 91 CYS A CA 1
ATOM 699 C C . CYS A 1 91 ? -6.772 -1.126 0.909 1.00 97.62 91 CYS A C 1
ATOM 701 O O . CYS A 1 91 ? -7.948 -0.915 0.614 1.00 97.62 91 CYS A O 1
ATOM 703 N N . PHE A 1 92 ? -6.422 -1.843 1.976 1.00 95.69 92 PHE A N 1
ATOM 704 C CA . PHE A 1 92 ? -7.385 -2.439 2.899 1.00 95.69 92 PHE A CA 1
ATOM 705 C C . PHE A 1 92 ? -7.357 -1.713 4.244 1.00 95.69 92 PHE A C 1
ATOM 707 O O . PHE A 1 92 ? -6.363 -1.794 4.966 1.00 95.69 92 PHE A O 1
ATOM 714 N N . HIS A 1 93 ? -8.445 -1.022 4.592 1.00 93.12 93 HIS A N 1
ATOM 715 C CA . HIS A 1 93 ? -8.583 -0.407 5.911 1.00 93.12 93 HIS A CA 1
ATOM 716 C C . HIS A 1 93 ? -8.867 -1.475 6.964 1.00 93.12 93 HIS A C 1
ATOM 718 O O . HIS A 1 93 ? -9.902 -2.140 6.924 1.00 93.12 93 HIS A O 1
ATOM 724 N N . LEU A 1 94 ? -7.927 -1.660 7.891 1.00 87.69 94 LEU A N 1
ATOM 725 C CA . LEU A 1 94 ? -8.084 -2.596 8.989 1.00 87.69 94 LEU A CA 1
ATOM 726 C C . LEU A 1 94 ? -8.900 -1.943 10.104 1.00 87.69 94 LEU A C 1
ATOM 728 O O . LEU A 1 94 ? -8.359 -1.278 10.983 1.00 87.69 94 LEU A O 1
ATOM 732 N N . GLU A 1 95 ? -10.206 -2.177 10.079 1.00 75.19 95 GLU A N 1
ATOM 733 C CA . GLU A 1 95 ? -11.106 -1.804 11.165 1.00 75.19 95 GLU A CA 1
ATOM 734 C C . GLU A 1 95 ? -11.306 -3.007 12.088 1.00 75.19 95 GLU A C 1
ATOM 736 O O . GLU A 1 95 ? -11.880 -4.023 11.701 1.00 75.19 95 GLU A O 1
ATOM 741 N N . THR A 1 96 ? -10.820 -2.908 13.323 1.00 64.62 96 THR A N 1
ATOM 742 C CA . THR A 1 96 ? -11.068 -3.919 14.357 1.00 64.62 96 THR A CA 1
ATOM 743 C C . THR A 1 96 ? -11.743 -3.272 15.552 1.00 64.62 96 THR A C 1
ATOM 745 O O . THR A 1 96 ? -11.230 -2.297 16.105 1.00 64.62 96 THR A O 1
ATOM 748 N N . GLU A 1 97 ? -12.869 -3.829 15.993 1.00 59.16 97 GLU A N 1
ATOM 749 C CA . GLU A 1 97 ? -13.535 -3.361 17.206 1.00 59.16 97 GLU A CA 1
ATOM 750 C C . GLU A 1 97 ? -12.611 -3.526 18.426 1.00 59.16 97 GLU A C 1
ATOM 752 O O . GLU A 1 97 ? -12.186 -4.629 18.770 1.00 59.16 97 GLU A O 1
ATOM 757 N N . GLY A 1 98 ? -12.303 -2.415 19.101 1.00 52.38 98 GLY A N 1
ATOM 758 C CA . GLY A 1 98 ? -11.597 -2.421 20.385 1.00 52.38 98 GLY A CA 1
ATOM 759 C C . GLY A 1 98 ? -10.069 -2.536 20.328 1.00 52.38 98 GLY A C 1
ATOM 760 O O . GLY A 1 98 ? -9.462 -2.700 21.388 1.00 52.38 98 GLY A O 1
ATOM 761 N N . VAL A 1 99 ? -9.438 -2.425 19.153 1.00 58.44 99 VAL A N 1
ATOM 762 C CA . VAL A 1 99 ? -7.970 -2.349 19.032 1.00 58.44 99 VAL A CA 1
ATOM 763 C C . VAL A 1 99 ? -7.572 -1.051 18.342 1.00 58.44 99 VAL A C 1
ATOM 765 O O . VAL A 1 99 ? -8.038 -0.745 17.250 1.00 58.44 99 VAL A O 1
ATOM 768 N N . ASP A 1 100 ? -6.712 -0.289 19.010 1.00 58.12 100 ASP A N 1
ATOM 769 C CA . ASP A 1 100 ? -6.131 0.947 18.499 1.00 58.12 100 ASP A CA 1
ATOM 770 C C . ASP A 1 100 ? -4.730 0.657 17.939 1.00 58.12 100 ASP A C 1
ATOM 772 O O . ASP A 1 100 ? -3.815 0.295 18.683 1.00 58.12 100 ASP A O 1
ATOM 776 N N . PHE A 1 101 ? -4.573 0.785 16.619 1.00 59.97 101 PHE A N 1
ATOM 777 C CA . PHE A 1 101 ? -3.297 0.614 15.919 1.00 59.97 101 PHE A CA 1
ATOM 778 C C . PHE A 1 101 ? -2.591 1.943 15.612 1.00 59.97 101 PHE A C 1
ATOM 780 O O . PHE A 1 101 ? -1.561 1.946 14.938 1.00 59.97 101 PHE A O 1
ATOM 787 N N . THR A 1 102 ? -3.106 3.070 16.118 1.00 57.47 102 THR A N 1
ATOM 788 C CA . THR A 1 102 ? -2.500 4.398 15.911 1.00 57.47 102 THR A CA 1
ATOM 789 C C . THR A 1 102 ? -1.164 4.568 16.640 1.00 57.47 102 THR A C 1
ATOM 791 O O . THR A 1 102 ? -0.414 5.503 16.359 1.00 57.47 102 THR A O 1
ATOM 794 N N . GLY A 1 103 ? -0.829 3.654 17.556 1.00 53.78 103 GLY A N 1
ATOM 795 C CA . GLY A 1 103 ? 0.460 3.624 18.235 1.00 53.78 103 GLY A CA 1
ATOM 796 C C . GLY A 1 103 ? 1.609 3.226 17.305 1.00 53.78 103 GLY A C 1
ATOM 797 O O . GLY A 1 103 ? 1.551 2.219 16.599 1.00 53.78 103 GLY A O 1
ATOM 798 N N . GLU A 1 104 ? 2.706 3.980 17.347 1.00 50.44 104 GLU A N 1
ATOM 799 C CA . GLU A 1 104 ? 3.965 3.568 16.732 1.00 50.44 104 GLU A CA 1
ATOM 800 C C . GLU A 1 104 ? 4.482 2.285 17.395 1.00 50.44 104 GLU A C 1
ATOM 802 O O . GLU A 1 104 ? 4.765 2.248 18.595 1.00 50.44 104 GLU A O 1
ATOM 807 N N . LYS A 1 105 ? 4.684 1.230 16.602 1.00 53.53 105 LYS A N 1
ATOM 808 C CA . LYS A 1 105 ? 5.608 0.157 16.963 1.00 53.53 105 LYS A CA 1
ATOM 809 C C . LYS A 1 105 ? 6.752 0.186 15.966 1.00 53.53 105 LYS A C 1
ATOM 811 O O . LYS A 1 105 ? 6.562 -0.102 14.788 1.00 53.53 105 LYS A O 1
ATOM 816 N N . PHE A 1 106 ? 7.930 0.585 16.438 1.00 47.12 106 PHE A N 1
ATOM 817 C CA . PHE A 1 106 ? 9.132 0.635 15.616 1.00 47.12 106 PHE A CA 1
ATOM 818 C C . PHE A 1 106 ? 9.417 -0.760 15.050 1.00 47.12 106 PHE A C 1
ATOM 820 O O . PHE A 1 106 ? 9.821 -1.662 15.778 1.00 47.12 106 PHE A O 1
ATOM 827 N N . LEU A 1 107 ? 9.256 -0.926 13.735 1.00 48.62 107 LEU A N 1
ATOM 828 C CA . LEU A 1 107 ? 9.713 -2.117 13.003 1.00 48.62 107 LEU A CA 1
ATOM 829 C C . LEU A 1 107 ? 11.247 -2.279 13.054 1.00 48.62 107 LEU A C 1
ATOM 831 O O . LEU A 1 107 ? 11.771 -3.330 12.700 1.00 48.62 107 LEU A O 1
ATOM 835 N N . LEU A 1 108 ? 11.958 -1.251 13.529 1.00 48.97 108 LEU A N 1
ATOM 836 C CA . LEU A 1 108 ? 13.396 -1.248 13.800 1.00 48.97 108 LEU A CA 1
ATOM 837 C C . LEU A 1 108 ? 13.742 -1.530 15.271 1.00 48.97 108 LEU A C 1
ATOM 839 O O . LEU A 1 108 ? 14.910 -1.434 15.649 1.00 48.97 108 LEU A O 1
ATOM 843 N N . ASP A 1 109 ? 12.763 -1.872 16.113 1.00 43.16 109 ASP A N 1
ATOM 844 C CA . ASP A 1 109 ? 13.071 -2.443 17.418 1.00 43.16 109 ASP A CA 1
ATOM 845 C C . ASP A 1 109 ? 13.764 -3.795 17.185 1.00 43.16 109 ASP A C 1
ATOM 847 O O . ASP A 1 109 ? 13.185 -4.732 16.633 1.00 43.16 109 ASP A O 1
ATOM 851 N N . ILE A 1 110 ? 15.037 -3.877 17.577 1.00 40.88 110 ILE A N 1
ATOM 852 C CA . ILE A 1 110 ? 15.925 -5.039 17.411 1.00 40.88 110 ILE A CA 1
ATOM 853 C C . ILE A 1 110 ? 15.295 -6.318 17.995 1.00 40.88 110 ILE A C 1
ATOM 855 O O . ILE A 1 110 ? 15.635 -7.428 17.575 1.00 40.88 110 ILE A O 1
ATOM 859 N N . THR A 1 111 ? 14.328 -6.188 18.907 1.00 45.69 111 THR A N 1
ATOM 860 C CA . THR A 1 111 ? 13.547 -7.315 19.433 1.00 45.69 111 THR A CA 1
ATOM 861 C C . THR A 1 111 ? 12.658 -8.004 18.388 1.00 45.69 111 THR A C 1
AT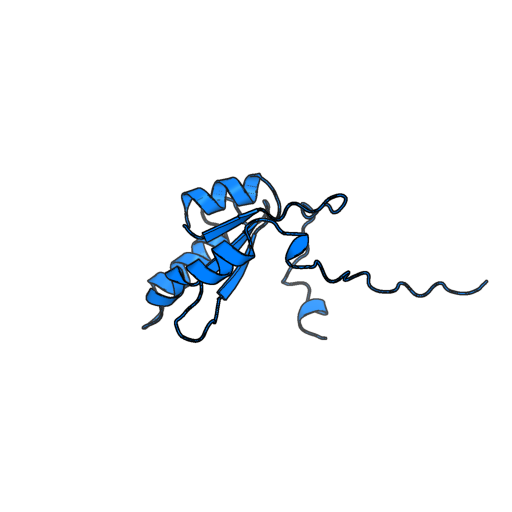OM 863 O O . THR A 1 111 ? 12.327 -9.172 18.568 1.00 45.69 111 THR A O 1
ATOM 866 N N . PHE A 1 112 ? 12.306 -7.347 17.274 1.00 47.75 112 PHE A N 1
ATOM 867 C CA . PHE A 1 112 ? 11.544 -7.966 16.181 1.00 47.75 112 PHE A CA 1
ATOM 868 C C . PHE A 1 112 ? 12.404 -8.894 15.308 1.00 47.75 112 PHE A C 1
ATOM 870 O O . PHE A 1 112 ? 11.911 -9.900 14.808 1.00 47.75 112 PHE A O 1
ATOM 877 N N . LEU A 1 113 ? 13.699 -8.593 15.152 1.00 44.41 113 LEU A N 1
ATOM 878 C CA . LEU A 1 113 ? 14.631 -9.364 14.313 1.00 44.41 113 LEU A CA 1
ATOM 879 C C . LEU A 1 113 ? 15.345 -10.501 15.064 1.00 44.41 113 LEU A C 1
ATOM 881 O O . LEU A 1 113 ? 16.238 -11.136 14.508 1.00 44.41 113 LEU A O 1
ATOM 885 N N . SER A 1 114 ? 14.995 -10.737 16.330 1.00 41.91 114 SER A N 1
ATOM 886 C CA . SER A 1 114 ? 15.695 -11.683 17.212 1.00 41.91 114 SER A CA 1
ATOM 887 C C . SER A 1 114 ? 14.807 -12.793 17.795 1.00 41.91 114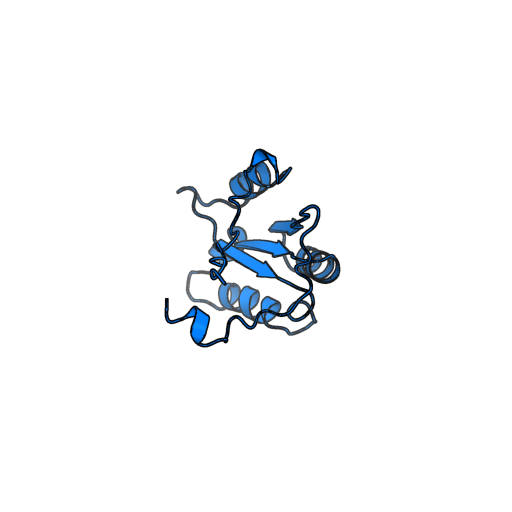 SER A C 1
ATOM 889 O O . SER A 1 114 ? 15.209 -13.435 18.766 1.00 41.91 114 SER A O 1
ATOM 891 N N . ALA A 1 115 ? 13.639 -13.052 17.193 1.00 38.41 115 ALA A N 1
ATOM 892 C CA . ALA A 1 115 ? 12.750 -14.165 17.551 1.00 38.41 115 ALA A CA 1
ATOM 893 C C . ALA A 1 115 ? 12.880 -15.361 16.596 1.00 38.41 115 ALA A C 1
ATOM 895 O O . ALA A 1 115 ? 12.903 -15.137 15.365 1.00 38.41 115 ALA A O 1
#

Sequence (115 aa):
MGTKAMASNYQRARLEELPGLEGMLKETSMANKTVIVTALNAAWATDDSVIDLFLESFKEGDGIAHLLNHVLIVTLDQTAHNRCVEIHHHCFHLETEGVDFTGEKFLLDITFLSA

Secondary structure (DSSP, 8-state):
-PPPP---------GGGSTTHHHHHHHH--TTS--EEEEE-GGG-STTSHHHHHHHHHHHSTTTGGGGGGEEEEESSHHHHHHHHHH-S-EEE---TT----S---TT-TTTTT-

Mean predicted aligned error: 10.26 Å

pLDDT: mean 80.25, std 22.01, range [33.06, 98.44]

InterPro domains:
  IPR005069 Nucleotide-diphospho-sugar transferase [PF03407] (66-104)
  IPR044821 Putative nucleotide-diphospho-sugar transferase At1g28695/At4g15970-like [PTHR46038] (16-113)

Organism: NCBI:txid122646